Protein AF-A0AA37XHV6-F1 (afdb_monomer)

Mean predicted aligned error: 15.38 Å

Radius of gyration: 25.86 Å; Cα contacts (8 Å, |Δi|>4): 118; chains: 1; bounding box: 65×36×57 Å

Sequence (145 aa):
MKIHPSDRKVEKCMRCRRRYRGHGEWNLQYDLGREVGVLCPDCQTPEENAEAVINEATIDYAKTVEMTEGEFVVRDLIRRSEEAAGKVARAAVAAGDRDLRHDDVIREVKDGLPARYPGTITQRDDMIRRIVTDVLSGDLYEDAP

Nearest PDB structures (foldseek):
  8xjv-assembly1_Af  TM=3.962E-01  e=1.893E+00  Xenopus laevis
  6hts-assembly1_L  TM=3.587E-01  e=1.781E+00  Homo sapiens
  8yti-assembly1_N  TM=3.837E-01  e=2.905E+00  Homo sapiens
  6fq8-assembly1_H  TM=3.830E-01  e=4.193E+00  Xenopus laevis
  6fq6-assembly1_D  TM=3.774E-01  e=3.944E+00  Xenopus laevis

Solvent-accessible surface area (backbone atoms only — not comparable to full-atom values): 8859 Å² total; per-residue (Å²): 84,73,82,74,92,76,96,81,74,85,53,43,19,71,84,81,60,49,66,68,80,92,71,82,76,37,41,65,37,70,55,97,90,38,83,76,45,35,36,41,62,93,72,51,50,75,64,62,49,54,52,39,52,51,52,46,63,49,53,64,68,76,69,71,71,88,68,49,74,67,55,49,51,52,54,52,49,47,55,41,37,53,54,24,42,54,52,48,48,54,51,28,54,74,71,70,46,90,74,83,55,66,67,60,28,51,49,47,35,58,75,69,52,60,97,81,52,83,71,54,73,67,59,41,53,54,49,49,53,50,50,44,48,33,62,74,73,44,66,77,59,73,82,67,128

Structure (mmCIF, N/CA/C/O backbone):
data_AF-A0AA37XHV6-F1
#
_entry.id   AF-A0AA37XHV6-F1
#
loop_
_atom_site.group_PDB
_atom_site.id
_atom_site.type_symbol
_atom_site.label_atom_id
_atom_site.label_alt_id
_atom_site.label_comp_id
_atom_site.label_asym_id
_atom_site.label_entity_id
_atom_site.label_seq_id
_atom_site.pdbx_PDB_ins_code
_atom_site.Cartn_x
_atom_site.Cartn_y
_atom_site.Cartn_z
_atom_site.occupancy
_atom_site.B_iso_or_equiv
_atom_site.auth_seq_id
_atom_site.auth_comp_id
_atom_site.auth_asym_id
_atom_site.auth_atom_id
_atom_site.pdbx_PDB_model_num
ATOM 1 N N . MET A 1 1 ? -25.008 -5.339 15.098 1.00 50.25 1 MET A N 1
ATOM 2 C CA . MET A 1 1 ? -24.579 -4.317 16.086 1.00 50.25 1 MET A CA 1
ATOM 3 C C . MET A 1 1 ? -25.679 -4.146 17.127 1.00 50.25 1 MET A C 1
ATOM 5 O O . MET A 1 1 ? -26.777 -3.733 16.769 1.00 50.25 1 MET A O 1
ATOM 9 N N . LYS A 1 2 ? -25.411 -4.539 18.377 1.00 57.44 2 LYS A N 1
ATOM 10 C CA . LYS A 1 2 ? -26.377 -4.519 19.488 1.00 57.44 2 LYS A CA 1
ATOM 11 C C . LYS A 1 2 ? -26.232 -3.231 20.298 1.00 57.44 2 LYS A C 1
ATOM 13 O O . LYS A 1 2 ? -25.143 -2.670 20.398 1.00 57.44 2 LYS A O 1
ATOM 18 N N . ILE A 1 3 ? -27.332 -2.755 20.874 1.00 54.53 3 ILE A N 1
ATOM 19 C CA . ILE A 1 3 ? -27.342 -1.517 21.660 1.00 54.53 3 ILE A CA 1
ATOM 20 C C . ILE A 1 3 ? -26.843 -1.808 23.082 1.00 54.53 3 ILE A C 1
ATOM 22 O O . ILE A 1 3 ? -27.517 -2.501 23.845 1.00 54.53 3 ILE A O 1
ATOM 26 N N . HIS A 1 4 ? -25.711 -1.218 23.472 1.00 50.72 4 HIS A N 1
ATOM 27 C CA . HIS A 1 4 ? -25.355 -1.029 24.880 1.00 50.72 4 HIS A CA 1
ATOM 28 C C . HIS A 1 4 ? -25.857 0.349 25.335 1.00 50.72 4 HIS A C 1
ATOM 30 O O . HIS A 1 4 ? -25.576 1.346 24.668 1.00 50.72 4 HIS A O 1
ATOM 36 N N . PRO A 1 5 ? -26.636 0.445 26.427 1.00 47.84 5 PRO A N 1
ATOM 37 C CA . PRO A 1 5 ? -27.313 1.687 26.770 1.00 47.84 5 PRO A CA 1
ATOM 38 C C . PRO A 1 5 ? -26.322 2.724 27.319 1.00 47.84 5 PRO A C 1
ATOM 40 O O . PRO A 1 5 ? -25.863 2.600 28.450 1.00 47.84 5 PRO A O 1
ATOM 43 N N . SER A 1 6 ? -26.040 3.777 26.544 1.00 44.91 6 SER A N 1
ATOM 44 C CA . SER A 1 6 ? -25.435 5.018 27.044 1.00 44.91 6 SER A CA 1
ATOM 45 C C . SER A 1 6 ? -26.474 6.151 27.105 1.00 44.91 6 SER A C 1
ATOM 47 O O . SER A 1 6 ? -26.820 6.778 26.106 1.00 44.91 6 SER A O 1
ATOM 49 N N . ASP A 1 7 ? -26.991 6.369 28.309 1.00 46.31 7 ASP A N 1
ATOM 50 C CA . ASP A 1 7 ? -27.516 7.587 28.950 1.00 46.31 7 ASP A CA 1
ATOM 51 C C . ASP A 1 7 ? -28.382 8.675 28.274 1.00 46.31 7 ASP A C 1
ATOM 53 O O . ASP A 1 7 ? -28.856 9.534 29.017 1.00 46.31 7 ASP A O 1
ATOM 57 N N . ARG A 1 8 ? -28.702 8.731 26.970 1.00 46.41 8 ARG A N 1
ATOM 58 C CA . ARG A 1 8 ? -29.513 9.877 26.456 1.00 46.41 8 ARG A CA 1
ATOM 59 C C . ARG A 1 8 ?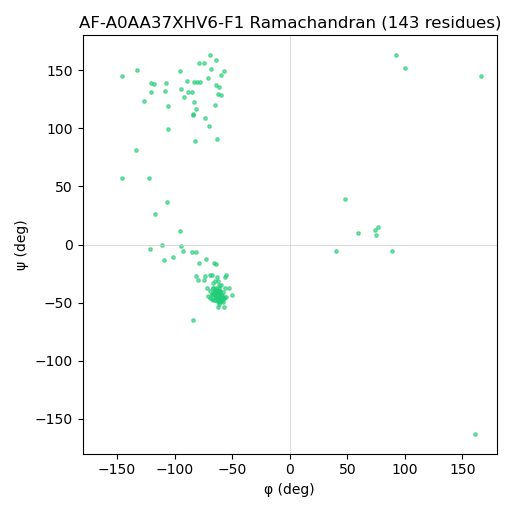 -30.501 9.603 25.315 1.00 46.41 8 ARG A C 1
ATOM 61 O O . ARG A 1 8 ? -30.490 10.313 24.319 1.00 46.41 8 ARG A O 1
ATOM 68 N N . LYS A 1 9 ? -31.442 8.675 25.511 1.00 57.81 9 LYS A N 1
ATOM 69 C CA . LYS A 1 9 ? -32.869 8.727 25.089 1.00 57.81 9 LYS A CA 1
ATOM 70 C C . LYS A 1 9 ? -33.461 7.326 25.217 1.00 57.81 9 LYS A C 1
ATOM 72 O O . LYS A 1 9 ? -32.790 6.328 25.005 1.00 57.81 9 LYS A O 1
ATOM 77 N N . VAL A 1 10 ? -34.738 7.240 25.584 1.00 64.25 10 VAL A N 1
ATOM 78 C CA . VAL A 1 10 ? -35.450 5.957 25.554 1.00 64.25 10 VAL A CA 1
ATOM 79 C C . VAL A 1 10 ? -35.664 5.570 24.091 1.00 64.25 10 VAL A C 1
ATOM 81 O O . VAL A 1 10 ? -36.566 6.115 23.449 1.00 64.25 10 VAL A O 1
ATOM 84 N N . GLU A 1 11 ? -34.850 4.644 23.588 1.00 77.00 11 GLU A N 1
ATOM 85 C CA . GLU A 1 11 ? -34.969 4.113 22.230 1.00 77.00 11 GLU A CA 1
ATOM 86 C C . GLU A 1 11 ? -36.325 3.420 22.022 1.00 77.00 11 GLU A C 1
ATOM 88 O O . GLU A 1 11 ? -36.823 2.689 22.891 1.00 77.00 11 GLU A O 1
ATOM 93 N N . LYS A 1 12 ? -36.975 3.693 20.883 1.00 88.06 12 LYS A N 1
ATOM 94 C CA . LYS A 1 12 ? -38.286 3.131 20.521 1.00 88.06 12 LYS A CA 1
ATOM 95 C C . LYS A 1 12 ? -38.191 2.358 19.221 1.00 88.06 12 LYS A C 1
ATOM 97 O O . LYS A 1 12 ? -37.617 2.848 18.258 1.00 88.06 12 LYS A O 1
ATOM 102 N N . CYS A 1 13 ? -38.863 1.210 19.168 1.00 88.31 13 CYS A N 1
ATOM 103 C CA . CYS A 1 13 ? -38.950 0.412 17.955 1.00 88.31 13 CYS A CA 1
ATOM 104 C C . CYS A 1 13 ? -39.604 1.244 16.846 1.00 88.31 13 CYS A C 1
ATOM 106 O O . CYS A 1 13 ? -40.686 1.804 17.048 1.00 88.31 13 CYS A O 1
ATOM 108 N N . MET A 1 14 ? -38.982 1.323 15.674 1.00 88.19 14 MET A N 1
ATOM 109 C CA . MET A 1 14 ? -39.518 2.115 14.565 1.00 88.19 14 MET A CA 1
ATOM 110 C C . MET A 1 14 ? -40.825 1.539 13.996 1.00 88.19 14 MET A C 1
ATOM 112 O O . MET A 1 14 ? -41.656 2.307 13.519 1.00 88.19 14 MET A O 1
ATOM 116 N N . ARG A 1 15 ? -41.057 0.221 14.132 1.00 90.50 15 ARG A N 1
ATOM 117 C CA . ARG A 1 15 ? -42.294 -0.459 13.698 1.00 90.50 15 ARG A CA 1
ATOM 118 C C . ARG A 1 15 ? -43.411 -0.364 14.741 1.00 90.50 15 ARG A C 1
ATOM 120 O O . ARG A 1 15 ? -44.424 0.285 14.515 1.00 90.50 15 ARG A O 1
ATOM 127 N N . CYS A 1 16 ? -43.232 -0.975 15.914 1.00 90.62 16 CYS A N 1
ATOM 128 C CA . CYS A 1 16 ? -44.299 -1.073 16.922 1.00 90.62 16 CYS A CA 1
ATOM 129 C C . CYS A 1 16 ? -44.275 0.028 17.993 1.00 90.62 16 CYS A C 1
ATOM 131 O O . CYS A 1 16 ? -45.116 0.025 18.892 1.00 90.62 16 CYS A O 1
ATOM 133 N N . ARG A 1 17 ? -43.298 0.947 17.953 1.00 88.69 17 ARG A N 1
ATOM 134 C CA . ARG A 1 17 ? -43.140 2.079 18.892 1.00 88.69 17 ARG A CA 1
ATOM 135 C C . ARG A 1 17 ? -42.985 1.682 20.366 1.00 88.69 17 ARG A C 1
ATOM 137 O O . ARG A 1 17 ? -42.988 2.561 21.235 1.00 88.69 17 ARG A O 1
ATOM 144 N N . ARG A 1 18 ? -42.798 0.388 20.662 1.00 86.56 18 ARG A N 1
ATOM 145 C CA . ARG A 1 18 ? -42.447 -0.100 22.003 1.00 86.56 18 ARG A CA 1
ATOM 146 C C . ARG A 1 18 ? -41.128 0.527 22.439 1.00 86.56 18 ARG A C 1
ATOM 148 O O . ARG A 1 18 ? -40.264 0.793 21.612 1.00 86.56 18 ARG A O 1
ATOM 155 N N . ARG A 1 19 ? -41.001 0.797 23.736 1.00 85.06 19 ARG A N 1
ATOM 156 C CA . ARG A 1 19 ? -39.797 1.376 24.345 1.00 85.06 19 ARG A CA 1
ATOM 157 C C . ARG A 1 19 ? -38.843 0.262 24.756 1.00 85.06 19 ARG A C 1
ATOM 159 O O . ARG A 1 19 ? -39.309 -0.744 25.292 1.00 85.06 19 ARG A O 1
ATOM 166 N N . TYR A 1 20 ? -37.547 0.473 24.565 1.00 78.81 20 TYR A N 1
ATOM 167 C CA . TYR A 1 20 ? -36.525 -0.408 25.111 1.00 78.81 20 TYR A CA 1
ATOM 168 C C . TYR A 1 20 ? -36.593 -0.388 26.643 1.00 78.81 20 TYR A C 1
ATOM 170 O O . TYR A 1 20 ? -36.660 0.675 27.262 1.00 78.81 20 TYR A O 1
ATOM 178 N N . ARG A 1 21 ? -36.631 -1.573 27.258 1.00 76.50 21 ARG A N 1
ATOM 179 C CA . ARG A 1 21 ? -36.734 -1.756 28.717 1.00 76.50 21 ARG A CA 1
ATOM 180 C C . ARG A 1 21 ? -35.499 -2.458 29.297 1.00 76.50 21 ARG A C 1
ATOM 182 O O . ARG A 1 21 ? -35.609 -3.136 30.312 1.00 76.50 21 ARG A O 1
ATOM 189 N N . GLY A 1 22 ? -34.344 -2.338 28.641 1.00 66.81 22 GLY A N 1
ATOM 190 C CA . GLY A 1 22 ? -33.084 -2.903 29.141 1.00 66.81 22 GLY A CA 1
ATOM 191 C C . GLY A 1 22 ? -32.927 -4.415 28.959 1.00 66.81 22 GLY A C 1
ATOM 192 O O . GLY A 1 22 ? -32.076 -5.003 29.611 1.00 66.81 22 GLY A O 1
ATOM 193 N N . HIS A 1 23 ? -33.747 -5.052 28.120 1.00 61.81 23 HIS A N 1
ATOM 194 C CA . HIS A 1 23 ? -33.656 -6.482 27.824 1.00 61.81 23 HIS A CA 1
ATOM 195 C C . HIS A 1 23 ? -34.041 -6.771 26.365 1.00 61.81 23 HIS A C 1
ATOM 197 O O . HIS A 1 23 ? -34.937 -6.125 25.811 1.00 61.81 23 HIS A O 1
ATOM 203 N N . GLY A 1 24 ? -33.368 -7.763 25.773 1.00 65.94 24 GLY A N 1
ATOM 204 C CA . GLY A 1 24 ? -33.585 -8.252 24.407 1.00 65.94 24 GLY A CA 1
ATOM 205 C C . GLY A 1 24 ? -32.582 -7.718 23.377 1.00 65.94 24 GLY A C 1
ATOM 206 O O . GLY A 1 24 ? -32.063 -6.613 23.514 1.00 65.94 24 GLY A O 1
ATOM 207 N N . GLU A 1 25 ? -32.344 -8.501 22.323 1.00 75.00 25 GLU A N 1
ATOM 208 C CA . GLU A 1 25 ? -31.445 -8.152 21.214 1.00 75.00 25 GLU A CA 1
ATOM 209 C C . GLU A 1 25 ? -32.165 -7.256 20.200 1.00 75.00 25 GLU A C 1
ATOM 211 O O . GLU A 1 25 ? -32.843 -7.706 19.278 1.00 75.00 25 GLU A O 1
ATOM 216 N N . TRP A 1 26 ? -32.091 -5.947 20.425 1.00 86.12 26 TRP A N 1
ATOM 217 C CA . TRP A 1 26 ? -32.638 -4.969 19.492 1.00 86.12 26 TRP A CA 1
ATOM 218 C C . TRP A 1 26 ? -31.615 -4.667 18.401 1.00 86.12 26 TRP A C 1
ATOM 220 O O . TRP A 1 26 ? -30.463 -4.349 18.702 1.00 86.12 26 TRP A O 1
ATOM 230 N N . ASN A 1 27 ? -32.062 -4.715 17.148 1.00 84.12 27 ASN A N 1
ATOM 231 C CA . ASN A 1 27 ? -31.216 -4.472 15.985 1.00 84.12 27 ASN A CA 1
ATOM 232 C C . ASN A 1 27 ? -31.309 -3.009 15.564 1.00 84.12 27 ASN A C 1
ATOM 234 O O . ASN A 1 27 ? -32.407 -2.457 15.452 1.00 84.12 27 ASN A O 1
ATOM 238 N N . LEU A 1 28 ? -30.154 -2.399 15.305 1.00 83.56 28 LEU A N 1
ATOM 239 C CA . LEU A 1 28 ? -30.066 -1.101 14.645 1.00 83.56 28 LEU A CA 1
ATOM 240 C C . LEU A 1 28 ? -30.449 -1.247 13.171 1.00 83.56 28 LEU A C 1
ATOM 242 O O . LEU A 1 28 ? -30.148 -2.254 12.531 1.00 83.56 28 LEU A O 1
ATOM 246 N N . GLN A 1 29 ? -31.130 -0.239 12.649 1.00 83.06 29 GLN A N 1
ATOM 247 C CA . GLN A 1 29 ? -31.488 -0.129 11.245 1.00 83.06 29 GLN A CA 1
ATOM 248 C C . GLN A 1 29 ? -30.648 0.965 10.608 1.00 83.06 29 GLN A C 1
ATOM 250 O O . GLN A 1 29 ? -30.541 2.071 11.148 1.00 83.06 29 GLN A O 1
ATOM 255 N N . TYR A 1 30 ? -30.076 0.640 9.454 1.00 78.75 30 TYR A N 1
ATOM 256 C CA . TYR A 1 30 ? -29.232 1.537 8.687 1.00 78.75 30 TYR A CA 1
ATOM 257 C C . TYR A 1 30 ? -29.856 1.804 7.324 1.00 78.75 30 TYR A C 1
ATOM 259 O O . TYR A 1 30 ? -30.334 0.886 6.666 1.00 78.75 30 TYR A O 1
ATOM 267 N N . ASP A 1 31 ? -29.802 3.058 6.894 1.00 76.06 31 ASP A N 1
ATOM 268 C CA . ASP A 1 31 ? -30.110 3.466 5.528 1.00 76.06 31 ASP A CA 1
ATOM 269 C C . ASP A 1 31 ? -28.929 4.276 4.995 1.00 76.06 31 ASP A C 1
ATOM 271 O O . ASP A 1 31 ? -28.483 5.232 5.637 1.00 76.06 31 ASP A O 1
ATOM 275 N N . 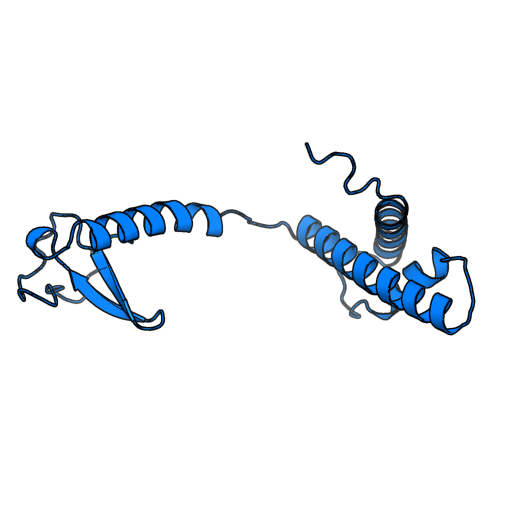LEU A 1 32 ? -28.357 3.851 3.864 1.00 76.19 32 LEU A N 1
ATOM 276 C CA . LEU A 1 32 ? -27.149 4.446 3.271 1.00 76.19 32 LEU A CA 1
ATOM 277 C C . LEU A 1 32 ? -26.000 4.652 4.287 1.00 76.19 32 LEU A C 1
ATOM 279 O O . LEU A 1 32 ? -25.312 5.674 4.282 1.00 76.19 32 LEU A O 1
ATOM 283 N N . GLY A 1 33 ? -25.816 3.688 5.196 1.00 76.44 33 GLY A N 1
ATOM 284 C CA . GLY A 1 33 ? -24.779 3.728 6.234 1.00 76.44 33 GLY A CA 1
ATOM 285 C C . GLY A 1 33 ? -25.062 4.677 7.406 1.00 76.44 33 GLY A C 1
ATOM 286 O O . GLY A 1 33 ? -24.185 4.886 8.241 1.00 76.44 33 GLY A O 1
ATOM 287 N N . ARG A 1 34 ? -26.266 5.255 7.502 1.00 71.62 34 ARG A N 1
ATOM 288 C CA . ARG A 1 34 ? -26.697 6.090 8.634 1.00 71.62 34 ARG A CA 1
ATOM 289 C C . ARG A 1 34 ? -27.711 5.352 9.492 1.00 71.62 34 ARG A C 1
ATOM 291 O O . ARG A 1 34 ? -28.612 4.715 8.961 1.00 71.62 34 ARG A O 1
ATOM 298 N N . GLU A 1 35 ? -27.586 5.472 10.810 1.00 81.69 35 GLU A N 1
ATOM 299 C CA . GLU A 1 35 ? -28.573 4.940 11.751 1.00 81.69 35 GLU A CA 1
ATOM 300 C C . GLU A 1 35 ? -29.910 5.676 11.579 1.00 81.69 35 GLU A C 1
ATOM 302 O O . GLU A 1 35 ? -29.988 6.895 11.747 1.00 81.69 35 GLU A O 1
ATOM 307 N N . VAL A 1 36 ? -30.962 4.932 11.236 1.00 85.50 36 VAL A N 1
ATOM 308 C CA . VAL A 1 36 ? -32.324 5.464 11.057 1.00 85.50 36 VAL A CA 1
ATOM 309 C C . VAL A 1 36 ? -33.288 5.030 12.160 1.00 85.50 36 VAL A C 1
ATOM 311 O O . VAL A 1 36 ? -34.368 5.610 12.296 1.00 85.50 36 VAL A O 1
ATOM 314 N N . GLY A 1 37 ? -32.913 4.044 12.979 1.00 86.00 37 GLY A N 1
ATOM 315 C CA . GLY A 1 37 ? -33.697 3.624 14.135 1.00 86.00 37 GLY A CA 1
ATOM 316 C C . GLY A 1 37 ? -33.347 2.229 14.638 1.00 86.00 37 GLY A C 1
ATOM 317 O O . GLY A 1 37 ? -32.303 1.672 14.314 1.00 86.00 37 GLY A O 1
ATOM 318 N N . VAL A 1 38 ? -34.251 1.661 15.438 1.00 87.06 38 VAL A N 1
ATOM 319 C CA . VAL A 1 38 ? -34.071 0.357 16.092 1.00 87.06 38 VAL A CA 1
ATOM 320 C C . VAL A 1 38 ? -35.308 -0.526 15.923 1.00 87.06 38 VAL A C 1
ATOM 322 O O . VAL A 1 38 ? -36.437 -0.026 15.870 1.00 87.06 38 VAL A O 1
ATOM 325 N N . LEU A 1 39 ? -35.122 -1.846 15.887 1.00 87.94 39 LEU A N 1
ATOM 326 C CA . LEU A 1 39 ? -36.189 -2.849 15.841 1.00 87.94 39 LEU A CA 1
ATOM 327 C C . LEU A 1 39 ? -36.123 -3.788 17.043 1.00 87.94 39 LEU A C 1
ATOM 329 O O . LEU A 1 39 ? -35.078 -4.364 17.342 1.00 87.94 39 LEU A O 1
ATOM 333 N N . CYS A 1 40 ? -37.268 -3.991 17.697 1.00 88.50 40 CYS A N 1
ATOM 334 C CA . CYS A 1 40 ? -37.397 -4.995 18.750 1.00 88.50 40 CYS A CA 1
ATOM 335 C C . CYS A 1 40 ? -37.460 -6.418 18.166 1.00 88.50 40 CYS A C 1
ATOM 337 O O . CYS A 1 40 ? -37.939 -6.557 17.039 1.00 88.50 40 CYS A O 1
ATOM 339 N N . PRO A 1 41 ? -37.105 -7.460 18.942 1.00 83.94 41 PRO A N 1
ATOM 340 C CA . PRO A 1 41 ? -37.123 -8.856 18.491 1.00 83.94 41 PRO A CA 1
ATOM 341 C C . PRO A 1 41 ? -38.447 -9.271 17.837 1.00 83.94 41 PRO A C 1
ATOM 343 O O . PRO A 1 41 ? -38.456 -9.826 16.749 1.00 83.94 41 PRO A O 1
ATOM 346 N N . ASP A 1 42 ? -39.579 -8.879 18.430 1.00 85.38 42 ASP A N 1
ATOM 347 C CA . ASP A 1 42 ? -40.917 -9.217 17.912 1.00 85.38 42 ASP A CA 1
AT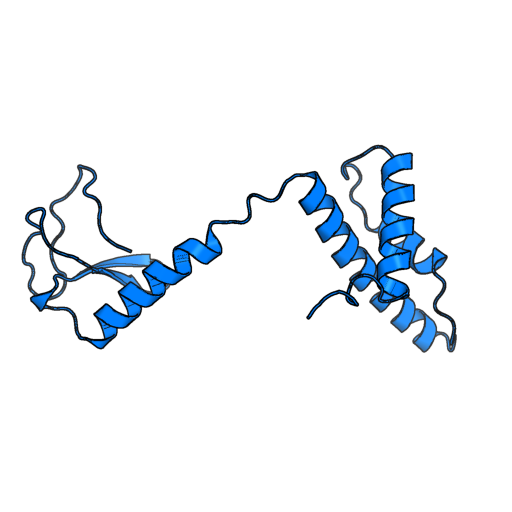OM 348 C C . ASP A 1 42 ? -41.255 -8.579 16.554 1.00 85.38 42 ASP A C 1
ATOM 350 O O . ASP A 1 42 ? -42.263 -8.911 15.939 1.00 85.38 42 ASP A O 1
ATOM 354 N N . CYS A 1 43 ? -40.494 -7.569 16.132 1.00 87.44 43 CYS A N 1
ATOM 355 C CA . CYS A 1 43 ? -40.716 -6.838 14.887 1.00 87.44 43 CYS A CA 1
ATOM 356 C C . CYS A 1 43 ? -39.628 -7.101 13.850 1.00 87.44 43 CYS A C 1
ATOM 358 O O . CYS A 1 43 ? -39.707 -6.510 12.774 1.00 87.44 43 CYS A O 1
ATOM 360 N N . GLN A 1 44 ? -38.629 -7.920 14.172 1.00 85.56 44 GLN A N 1
ATOM 361 C CA . GLN A 1 44 ? -37.608 -8.356 13.231 1.00 85.56 44 GLN A CA 1
ATOM 362 C C . GLN A 1 44 ? -38.141 -9.540 12.428 1.00 85.56 44 GLN A C 1
ATOM 364 O O . GLN A 1 44 ? -38.814 -10.424 12.957 1.00 85.56 44 GLN A O 1
ATOM 369 N N . THR A 1 45 ? -37.842 -9.548 11.140 1.00 84.69 45 THR A N 1
ATOM 370 C CA . THR A 1 45 ? -37.979 -10.742 10.309 1.00 84.69 45 THR A CA 1
ATOM 371 C C . THR A 1 45 ? -36.793 -11.685 10.552 1.00 84.69 45 THR A C 1
ATOM 373 O O . THR A 1 45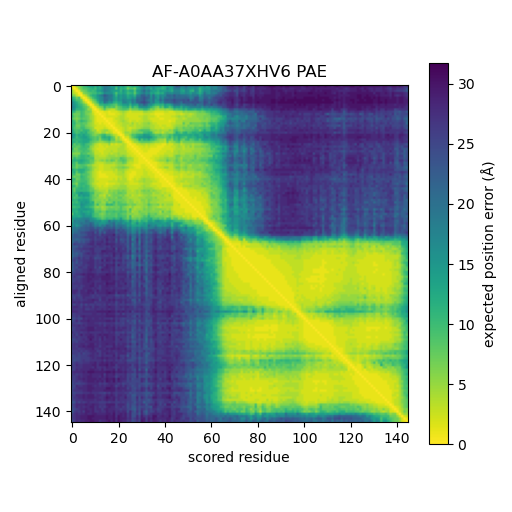 ? -35.728 -11.231 10.990 1.00 84.69 45 THR A O 1
ATOM 376 N N . PRO A 1 46 ? -36.942 -12.996 10.289 1.00 82.88 46 PRO A N 1
ATOM 377 C CA . PRO A 1 46 ? -35.828 -13.942 10.354 1.00 82.88 46 PRO A CA 1
ATOM 378 C C . PRO A 1 46 ? -34.619 -13.502 9.517 1.00 82.88 46 PRO A C 1
ATOM 380 O O . PRO A 1 46 ? -33.481 -13.658 9.953 1.00 82.88 46 PRO A O 1
ATOM 383 N N . GLU A 1 47 ? -34.869 -12.901 8.354 1.00 80.81 47 GLU A N 1
ATOM 384 C CA . GLU A 1 47 ? -33.853 -12.391 7.435 1.00 80.81 47 GLU A CA 1
ATOM 385 C C . GLU A 1 47 ? -33.088 -11.203 8.038 1.00 80.81 47 GLU A C 1
ATOM 387 O O . GLU A 1 47 ? -31.860 -11.217 8.067 1.00 80.81 47 GLU A O 1
ATOM 392 N N . GLU A 1 48 ? -33.798 -10.215 8.598 1.00 77.44 48 GLU A N 1
ATOM 393 C CA . GLU A 1 48 ? -33.190 -9.057 9.279 1.00 77.44 48 GLU A CA 1
ATOM 394 C C . GLU A 1 48 ? -32.351 -9.480 10.497 1.00 77.44 48 GLU A C 1
ATOM 396 O O . GLU A 1 48 ? -31.331 -8.861 10.808 1.00 77.44 48 GLU A O 1
ATOM 401 N N . ASN A 1 49 ? -32.774 -10.530 11.206 1.00 81.12 49 ASN A N 1
ATOM 402 C CA . ASN A 1 49 ? -32.006 -11.073 12.320 1.00 81.12 49 ASN A CA 1
ATOM 403 C C . ASN A 1 49 ? -30.740 -11.797 11.836 1.00 81.12 49 ASN A C 1
ATOM 405 O O . ASN A 1 49 ? -29.661 -11.579 12.382 1.00 81.12 49 ASN A O 1
ATOM 409 N N . ALA A 1 50 ? -30.850 -12.614 10.786 1.00 79.81 50 ALA A N 1
ATOM 410 C CA . ALA A 1 50 ? -29.703 -1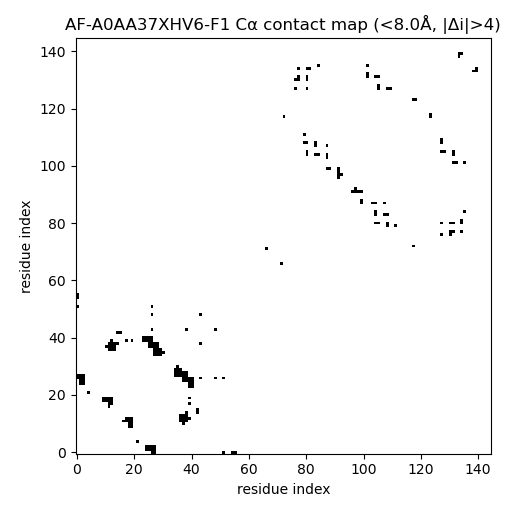3.296 10.194 1.00 79.81 50 ALA A CA 1
ATOM 411 C C . ALA A 1 50 ? -28.652 -12.297 9.683 1.00 79.81 50 ALA A C 1
ATOM 413 O O . ALA A 1 50 ? -27.465 -12.456 9.960 1.00 79.81 50 ALA A O 1
ATOM 414 N N . GLU A 1 51 ? -29.081 -11.228 9.011 1.00 78.62 51 GLU A N 1
ATOM 415 C CA . GLU A 1 51 ? -28.187 -10.168 8.541 1.00 78.62 51 GLU A CA 1
ATOM 416 C C . GLU A 1 51 ? -27.485 -9.450 9.702 1.00 78.62 51 GLU A C 1
ATOM 418 O O . GLU A 1 51 ? -26.280 -9.203 9.647 1.00 78.62 51 GLU A O 1
ATOM 423 N N . ALA A 1 52 ? -28.203 -9.156 10.789 1.00 77.31 52 ALA A N 1
ATOM 424 C CA . ALA A 1 52 ? -27.614 -8.523 11.965 1.00 77.31 52 ALA A CA 1
ATOM 425 C C . ALA A 1 52 ? -26.542 -9.399 12.634 1.00 77.31 52 ALA A C 1
ATOM 427 O O . ALA A 1 52 ? -25.518 -8.861 13.065 1.00 77.31 52 ALA A O 1
ATOM 428 N N . VAL A 1 53 ? -26.760 -10.717 12.686 1.00 81.06 53 VAL A N 1
ATOM 429 C CA . VAL A 1 53 ? -25.796 -11.702 13.206 1.00 81.06 53 VAL A CA 1
ATOM 430 C C . VAL A 1 53 ? -24.573 -11.808 12.295 1.00 81.06 53 VAL A C 1
ATOM 432 O O . VAL A 1 53 ? -23.446 -11.796 12.784 1.00 81.06 53 VAL A O 1
ATOM 435 N N . ILE A 1 54 ? -24.771 -11.849 10.974 1.00 80.50 54 ILE A N 1
ATOM 436 C CA . ILE A 1 54 ? -23.665 -11.861 10.005 1.00 80.50 54 ILE A CA 1
ATOM 437 C C . ILE A 1 54 ? -22.837 -10.579 10.136 1.00 80.50 54 ILE A C 1
ATOM 439 O O . ILE A 1 54 ? -21.617 -10.651 10.230 1.00 80.50 54 ILE A O 1
ATOM 443 N N . ASN A 1 55 ? -23.486 -9.415 10.206 1.00 75.25 55 ASN A N 1
ATOM 444 C CA . ASN A 1 55 ? -22.806 -8.131 10.371 1.00 75.25 55 ASN A CA 1
ATOM 445 C C . ASN A 1 55 ? -22.067 -8.025 11.712 1.00 75.25 55 ASN A C 1
ATOM 447 O O . ASN A 1 55 ? -20.992 -7.440 11.782 1.00 75.25 55 ASN A O 1
ATOM 451 N N . GLU A 1 56 ? -22.625 -8.575 12.792 1.00 72.38 56 GLU A N 1
ATOM 452 C CA . GLU A 1 56 ? -21.927 -8.665 14.079 1.00 72.38 56 GLU A CA 1
ATOM 453 C C . GLU A 1 56 ? -20.663 -9.525 13.963 1.00 72.38 56 GLU A C 1
ATOM 455 O O . GLU A 1 56 ? -19.600 -9.089 14.395 1.00 72.38 56 GLU A O 1
ATOM 460 N N . ALA A 1 57 ? -20.750 -10.678 13.297 1.00 71.62 57 ALA A N 1
ATOM 461 C CA . ALA A 1 57 ? -19.605 -11.553 13.077 1.00 71.62 57 ALA A CA 1
ATOM 462 C C . ALA A 1 57 ? -18.540 -10.938 12.148 1.00 71.62 57 ALA A C 1
ATOM 464 O O . ALA A 1 57 ? -17.356 -11.197 12.339 1.00 71.62 57 ALA A O 1
ATOM 465 N N . THR A 1 58 ? -18.916 -10.122 11.156 1.00 65.69 58 THR A N 1
ATOM 466 C CA . THR A 1 58 ? -17.965 -9.510 10.206 1.00 65.69 58 THR A CA 1
ATOM 467 C C . THR A 1 58 ? -17.261 -8.266 10.747 1.00 65.69 58 THR A C 1
ATOM 469 O O . THR A 1 58 ? -16.127 -7.995 10.347 1.00 65.69 58 THR A O 1
ATOM 472 N N . ILE A 1 59 ? -17.875 -7.524 11.675 1.00 62.16 59 ILE A N 1
ATOM 473 C CA . ILE A 1 59 ? -17.260 -6.334 12.290 1.00 62.16 59 ILE A CA 1
ATOM 474 C C . ILE A 1 59 ? -15.948 -6.684 13.011 1.00 62.16 59 ILE A C 1
ATOM 476 O O . ILE A 1 59 ? -15.002 -5.895 12.958 1.00 62.16 59 ILE A O 1
ATOM 480 N N . ASP A 1 60 ? -15.850 -7.867 13.619 1.00 54.47 60 ASP A N 1
ATOM 481 C CA . ASP A 1 60 ? -14.629 -8.306 14.304 1.00 54.47 60 ASP A CA 1
ATOM 482 C C . ASP A 1 60 ? -13.468 -8.604 13.336 1.00 54.47 60 ASP A C 1
ATOM 484 O O . ASP A 1 60 ? -12.307 -8.404 13.696 1.00 54.47 60 ASP A O 1
ATOM 488 N N . TYR A 1 61 ? -13.752 -8.963 12.078 1.00 51.66 61 TYR A N 1
ATOM 489 C CA . TYR A 1 61 ? -12.718 -9.144 11.048 1.00 51.66 61 TYR A CA 1
ATOM 490 C C . TYR A 1 61 ? -12.145 -7.818 10.533 1.00 51.66 61 TYR A C 1
ATOM 492 O O . TYR A 1 61 ? -10.979 -7.755 10.154 1.00 51.66 61 TYR A O 1
ATOM 500 N N . ALA A 1 62 ? -12.936 -6.741 10.522 1.00 52.06 62 ALA A N 1
ATOM 501 C CA . ALA A 1 62 ? -12.472 -5.431 10.057 1.00 52.06 62 ALA A CA 1
ATOM 502 C C . ALA A 1 62 ? -11.622 -4.685 11.104 1.00 52.06 62 ALA A C 1
ATOM 504 O O . ALA A 1 62 ? -10.946 -3.710 10.774 1.00 52.06 62 ALA A O 1
ATOM 505 N N . LYS A 1 63 ? -11.666 -5.113 12.372 1.00 51.91 63 LYS A N 1
ATOM 506 C CA . LYS A 1 63 ? -11.091 -4.378 13.507 1.00 51.91 63 LYS A CA 1
ATOM 507 C C . LYS A 1 63 ? -9.654 -4.770 13.870 1.00 51.91 63 LYS A C 1
ATOM 509 O O . LYS A 1 63 ? -9.072 -4.120 14.732 1.00 51.91 63 LYS A O 1
ATOM 514 N N . THR A 1 64 ? -9.069 -5.792 13.244 1.00 48.62 64 THR A N 1
ATOM 515 C CA . THR A 1 64 ? -7.818 -6.423 13.710 1.00 48.62 64 THR A CA 1
ATOM 516 C C . THR A 1 64 ? -6.688 -6.409 12.685 1.00 48.62 64 THR A C 1
ATOM 518 O O . THR A 1 64 ? -6.074 -7.426 12.378 1.00 48.62 64 THR A O 1
ATOM 521 N N . VAL A 1 65 ? -6.312 -5.220 12.223 1.00 52.38 65 VAL A N 1
ATOM 522 C CA . VAL A 1 65 ? -4.912 -5.007 11.829 1.00 52.38 65 VAL A CA 1
ATOM 523 C C . VAL A 1 65 ? -4.443 -3.690 12.422 1.00 52.38 65 VAL A C 1
ATOM 525 O O . VAL A 1 65 ? -4.434 -2.649 11.768 1.00 52.38 65 VAL A O 1
ATOM 528 N N . GLU A 1 66 ? -4.069 -3.732 13.703 1.00 62.44 66 GLU A N 1
ATOM 529 C CA . GLU A 1 66 ? -3.102 -2.772 14.231 1.00 62.44 66 GLU A CA 1
ATOM 530 C C . GLU A 1 66 ? -1.788 -3.022 13.487 1.00 62.44 66 GLU A C 1
ATOM 532 O O . GLU A 1 66 ? -1.004 -3.892 13.847 1.00 62.44 66 GLU A O 1
ATOM 537 N N . MET A 1 67 ? -1.607 -2.323 12.370 1.00 67.19 67 MET A N 1
ATOM 538 C CA . MET A 1 67 ? -0.414 -2.447 11.550 1.00 67.19 67 MET A CA 1
ATOM 539 C C . MET A 1 67 ? 0.675 -1.564 12.150 1.00 67.19 67 MET A C 1
ATOM 541 O O . MET A 1 67 ? 0.491 -0.356 12.317 1.00 67.19 67 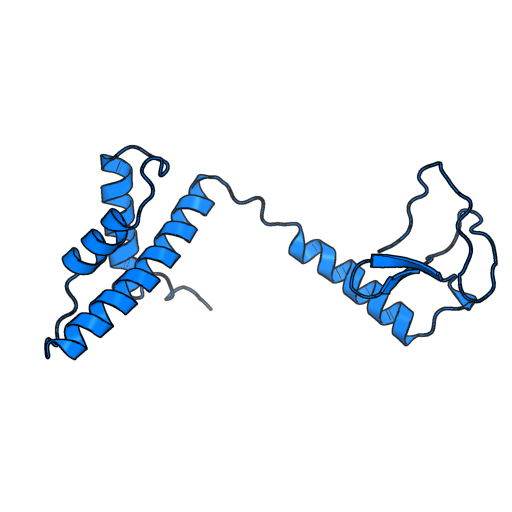MET A O 1
ATOM 545 N N . THR A 1 68 ? 1.808 -2.167 12.492 1.00 81.19 68 THR A N 1
ATOM 546 C CA . THR A 1 68 ? 2.966 -1.426 13.001 1.00 81.19 68 THR A CA 1
ATOM 547 C C . THR A 1 68 ? 3.518 -0.479 11.928 1.00 81.19 68 THR A C 1
ATOM 549 O O . THR A 1 68 ? 3.314 -0.686 10.730 1.00 81.19 68 THR A O 1
ATOM 552 N N . GLU A 1 69 ? 4.265 0.558 12.328 1.00 77.38 69 GLU A N 1
ATOM 553 C CA . GLU A 1 69 ? 4.920 1.469 11.369 1.00 77.38 69 GLU A CA 1
ATOM 554 C C . GLU A 1 69 ? 5.834 0.701 10.396 1.00 77.38 69 GLU A C 1
ATOM 556 O O . GLU A 1 69 ? 5.859 0.992 9.202 1.00 77.38 69 GLU A O 1
ATOM 561 N N . GLY A 1 70 ? 6.526 -0.337 10.881 1.00 79.00 70 GLY A N 1
ATOM 562 C CA . GLY A 1 70 ? 7.362 -1.201 10.047 1.00 79.00 70 GLY A CA 1
ATOM 563 C C . GLY A 1 70 ? 6.561 -1.988 9.008 1.00 79.00 70 GLY A C 1
ATOM 564 O O . GLY A 1 70 ? 6.936 -2.018 7.838 1.00 79.00 70 GLY A O 1
ATOM 565 N N . GLU A 1 71 ? 5.433 -2.581 9.400 1.00 82.56 71 GLU A N 1
ATOM 566 C CA . GLU A 1 71 ? 4.555 -3.303 8.470 1.00 82.56 71 GLU A CA 1
ATOM 567 C C . GLU A 1 71 ? 3.904 -2.371 7.448 1.00 82.56 71 GLU A C 1
ATOM 569 O O . GLU A 1 71 ? 3.792 -2.736 6.277 1.00 82.56 71 GLU A O 1
ATOM 574 N N . PHE A 1 72 ? 3.529 -1.155 7.862 1.00 84.31 72 PHE A N 1
ATOM 575 C CA . PHE A 1 72 ? 3.047 -0.127 6.944 1.00 84.31 72 PHE A CA 1
ATOM 576 C C . PHE A 1 72 ? 4.095 0.178 5.871 1.00 84.31 72 PHE A C 1
ATOM 578 O O . PHE A 1 72 ? 3.775 0.154 4.684 1.00 84.31 72 PHE A O 1
ATOM 585 N N . VAL A 1 73 ? 5.346 0.418 6.277 1.00 86.56 73 VAL A N 1
ATOM 586 C CA . VAL A 1 73 ? 6.447 0.713 5.349 1.00 86.56 73 VAL A CA 1
ATOM 587 C C . VAL A 1 73 ? 6.676 -0.448 4.387 1.00 86.56 73 VAL A C 1
ATOM 589 O O . VAL A 1 73 ? 6.778 -0.227 3.185 1.00 86.56 73 VAL A O 1
ATOM 592 N N . VAL A 1 74 ? 6.727 -1.687 4.882 1.00 87.06 74 VAL A N 1
ATOM 593 C CA . VAL A 1 74 ? 6.952 -2.860 4.025 1.00 87.06 74 VAL A CA 1
ATOM 594 C C . VAL A 1 74 ? 5.816 -3.031 3.016 1.00 87.06 74 VAL A C 1
ATOM 596 O O . VAL A 1 74 ? 6.088 -3.160 1.824 1.00 87.06 74 VAL A O 1
ATOM 599 N N . ARG A 1 75 ? 4.551 -2.974 3.450 1.00 88.62 75 ARG A N 1
ATOM 600 C CA . ARG A 1 75 ? 3.403 -3.107 2.537 1.00 88.62 75 ARG A CA 1
ATOM 601 C C . ARG A 1 75 ? 3.325 -1.973 1.522 1.00 88.62 75 ARG A C 1
ATOM 603 O O . ARG A 1 75 ? 3.022 -2.222 0.357 1.00 88.62 75 ARG A O 1
ATOM 610 N N . ASP A 1 76 ? 3.604 -0.740 1.937 1.00 91.00 76 ASP A N 1
ATOM 611 C CA . ASP A 1 76 ? 3.620 0.395 1.016 1.00 91.00 76 ASP A CA 1
ATOM 612 C C . ASP A 1 76 ? 4.753 0.272 -0.012 1.00 91.00 76 ASP A C 1
ATOM 614 O O . ASP A 1 76 ? 4.529 0.538 -1.194 1.00 91.00 76 ASP A O 1
ATOM 618 N N . LEU A 1 77 ? 5.941 -0.187 0.397 1.00 90.81 77 LEU A N 1
ATOM 619 C CA . LEU A 1 77 ? 7.044 -0.451 -0.528 1.00 90.81 77 LEU A CA 1
ATOM 620 C C . LEU A 1 77 ? 6.731 -1.586 -1.503 1.00 90.81 77 LEU A C 1
ATOM 622 O O . LEU A 1 77 ? 7.040 -1.433 -2.679 1.00 90.81 77 LEU A O 1
ATOM 626 N N . ILE A 1 78 ? 6.096 -2.679 -1.063 1.00 91.19 78 ILE A N 1
ATOM 627 C CA . ILE A 1 78 ? 5.672 -3.771 -1.960 1.00 91.19 78 ILE A CA 1
ATOM 628 C C . ILE A 1 78 ? 4.756 -3.219 -3.053 1.00 91.19 78 ILE A C 1
ATOM 630 O O . ILE A 1 78 ? 5.079 -3.331 -4.234 1.00 91.19 78 ILE A O 1
ATOM 634 N N . ARG A 1 79 ? 3.683 -2.520 -2.663 1.00 93.44 79 ARG A N 1
ATOM 635 C CA . ARG A 1 79 ? 2.730 -1.919 -3.608 1.00 93.44 79 ARG A CA 1
ATOM 636 C C . ARG A 1 79 ? 3.424 -0.991 -4.609 1.00 93.44 79 ARG A C 1
ATOM 638 O O . ARG A 1 79 ? 3.154 -1.035 -5.805 1.00 93.44 79 ARG A O 1
ATOM 645 N N . ARG A 1 80 ? 4.334 -0.136 -4.136 1.00 93.19 80 ARG A N 1
ATOM 646 C CA . ARG A 1 80 ? 5.082 0.791 -5.002 1.00 93.19 80 ARG A CA 1
ATOM 647 C C . ARG A 1 80 ? 6.031 0.062 -5.944 1.00 93.19 80 ARG A C 1
ATOM 649 O O . ARG A 1 80 ? 6.166 0.484 -7.089 1.00 93.19 80 ARG A O 1
ATOM 656 N N . SER A 1 81 ? 6.669 -1.009 -5.483 1.00 92.44 81 SER A N 1
ATOM 657 C CA . SER A 1 81 ? 7.529 -1.857 -6.308 1.00 92.44 81 SER A CA 1
ATOM 658 C C . SER A 1 81 ? 6.734 -2.560 -7.409 1.00 92.44 81 SER A C 1
ATOM 660 O O . SER A 1 81 ? 7.177 -2.550 -8.553 1.00 92.44 81 SER A O 1
ATOM 662 N N . GLU A 1 82 ? 5.539 -3.082 -7.116 1.00 92.38 82 GLU A N 1
ATOM 663 C CA . GLU A 1 82 ? 4.630 -3.654 -8.124 1.00 92.38 82 GLU A CA 1
ATOM 664 C C . GLU A 1 82 ? 4.197 -2.600 -9.163 1.00 92.38 82 GLU A C 1
ATOM 666 O O . GLU A 1 82 ? 4.284 -2.824 -10.375 1.00 92.38 82 GLU A O 1
ATOM 671 N N . GLU A 1 83 ? 3.768 -1.417 -8.706 1.00 94.12 83 GLU A N 1
ATOM 672 C CA . GLU A 1 83 ? 3.365 -0.302 -9.574 1.00 94.12 83 GLU A CA 1
ATOM 673 C C . GLU A 1 83 ? 4.519 0.159 -10.481 1.00 94.12 83 GLU A C 1
ATOM 675 O O . GLU A 1 83 ? 4.332 0.350 -11.692 1.00 94.12 83 GLU A O 1
ATOM 680 N N . ALA A 1 84 ? 5.718 0.302 -9.908 1.00 93.94 84 ALA A N 1
ATOM 681 C CA . ALA A 1 84 ? 6.932 0.679 -10.617 1.00 93.94 84 ALA A CA 1
ATOM 682 C C . ALA A 1 84 ? 7.340 -0.390 -11.636 1.00 93.94 84 ALA A C 1
ATOM 684 O O . ALA A 1 84 ? 7.563 -0.056 -12.800 1.00 93.94 84 ALA A O 1
ATOM 685 N N . ALA A 1 85 ? 7.359 -1.669 -11.250 1.00 92.44 85 ALA A N 1
ATOM 686 C CA . ALA A 1 85 ? 7.657 -2.779 -12.151 1.00 92.44 85 ALA A CA 1
ATOM 687 C C . ALA A 1 85 ? 6.696 -2.789 -13.345 1.00 92.44 85 ALA A C 1
ATOM 689 O O . ALA A 1 85 ? 7.132 -2.843 -14.495 1.00 92.44 85 ALA A O 1
ATOM 690 N N . GLY A 1 86 ? 5.394 -2.615 -13.098 1.00 92.62 86 GLY A N 1
ATOM 691 C CA . GLY A 1 86 ? 4.396 -2.508 -14.160 1.00 92.62 86 GLY A CA 1
ATOM 692 C C . GLY A 1 86 ? 4.626 -1.308 -15.086 1.00 92.62 86 GLY A C 1
ATOM 693 O O . GLY A 1 86 ? 4.451 -1.419 -16.301 1.00 92.62 86 GLY A O 1
ATOM 694 N N . LYS A 1 87 ? 5.025 -0.149 -14.546 1.00 92.81 87 LYS A N 1
ATOM 695 C CA . LYS A 1 87 ? 5.330 1.047 -15.348 1.00 92.81 87 LYS A CA 1
ATOM 696 C C . LYS A 1 87 ? 6.576 0.847 -16.212 1.00 92.81 87 LYS A C 1
ATOM 698 O O . LYS A 1 87 ? 6.522 1.144 -17.406 1.00 92.81 87 LYS A O 1
ATOM 703 N N . VAL A 1 88 ? 7.656 0.321 -15.637 1.00 92.62 88 VAL A N 1
ATOM 704 C CA . VAL A 1 88 ? 8.911 0.059 -16.353 1.00 92.62 88 VAL A CA 1
ATOM 705 C C . VAL A 1 88 ? 8.702 -1.013 -17.421 1.00 92.62 88 VAL A C 1
ATOM 707 O O . VAL A 1 88 ? 9.110 -0.806 -18.558 1.00 92.62 88 VAL A O 1
ATOM 710 N N . ALA A 1 89 ? 7.982 -2.097 -17.120 1.00 90.88 89 ALA A N 1
ATOM 711 C CA . ALA A 1 89 ? 7.672 -3.141 -18.096 1.00 90.88 89 ALA A CA 1
ATOM 712 C C . ALA A 1 89 ? 6.888 -2.594 -19.298 1.00 90.88 89 ALA A 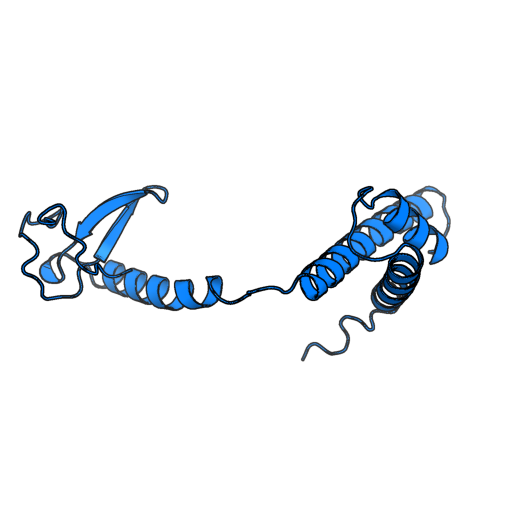C 1
ATOM 714 O O . ALA A 1 89 ? 7.238 -2.861 -20.447 1.00 90.88 89 ALA A O 1
ATOM 715 N N . ARG A 1 90 ? 5.862 -1.762 -19.059 1.00 91.50 90 ARG A N 1
ATOM 716 C CA . ARG A 1 90 ? 5.118 -1.100 -20.145 1.00 91.50 90 ARG A CA 1
ATOM 717 C C . ARG A 1 90 ? 6.016 -0.196 -20.992 1.00 91.50 90 ARG A C 1
ATOM 719 O O . ARG A 1 90 ? 5.872 -0.180 -22.213 1.00 91.50 90 ARG A O 1
ATOM 726 N N . ALA A 1 91 ? 6.933 0.539 -20.363 1.00 89.56 91 ALA A N 1
ATOM 727 C CA . ALA A 1 91 ? 7.879 1.397 -21.070 1.00 89.56 91 ALA A CA 1
ATOM 728 C C . ALA A 1 91 ? 8.887 0.586 -21.904 1.00 89.56 91 ALA A C 1
ATOM 730 O O . ALA A 1 91 ? 9.129 0.938 -23.057 1.00 89.56 91 ALA A O 1
ATOM 731 N N . ALA A 1 92 ? 9.414 -0.516 -21.364 1.00 89.31 92 ALA A N 1
ATOM 732 C CA . ALA A 1 92 ? 10.321 -1.422 -22.067 1.00 89.31 92 ALA A CA 1
ATOM 733 C C . ALA A 1 92 ? 9.656 -2.012 -23.320 1.00 89.31 92 ALA A C 1
ATOM 735 O O . ALA A 1 92 ? 10.194 -1.887 -24.420 1.00 89.31 92 ALA A O 1
ATOM 736 N N . VAL A 1 93 ? 8.425 -2.521 -23.188 1.00 89.88 93 VAL A N 1
ATOM 737 C CA . VAL A 1 93 ? 7.638 -3.034 -24.323 1.00 89.88 93 VAL A CA 1
ATOM 738 C C . VAL A 1 93 ? 7.417 -1.955 -25.385 1.00 89.88 93 VAL A C 1
ATOM 740 O O . VAL A 1 93 ? 7.587 -2.222 -26.574 1.00 89.88 93 VAL A O 1
ATOM 743 N N . ALA A 1 94 ? 7.078 -0.727 -24.979 1.00 89.88 94 ALA A N 1
ATOM 744 C CA . ALA A 1 94 ? 6.901 0.390 -25.909 1.00 89.88 94 ALA A CA 1
ATOM 745 C C . ALA A 1 94 ? 8.207 0.780 -26.629 1.00 89.88 94 ALA A C 1
ATOM 747 O O . ALA A 1 94 ? 8.165 1.212 -27.780 1.00 89.88 94 ALA A O 1
ATOM 748 N N . ALA A 1 95 ? 9.355 0.605 -25.972 1.00 88.88 95 ALA A N 1
ATOM 749 C CA . ALA A 1 95 ? 10.680 0.836 -26.540 1.00 88.88 95 ALA A CA 1
ATOM 750 C C . ALA A 1 95 ? 11.202 -0.342 -27.390 1.00 88.88 95 ALA A C 1
ATOM 752 O O . ALA A 1 95 ? 12.250 -0.217 -28.021 1.00 88.88 95 ALA A O 1
ATOM 753 N N . GLY A 1 96 ? 10.489 -1.474 -27.423 1.00 89.81 96 GLY A N 1
ATOM 754 C CA . GLY A 1 96 ? 10.947 -2.704 -28.072 1.00 89.81 96 GLY A CA 1
ATOM 755 C C . GLY A 1 96 ? 12.045 -3.442 -27.297 1.00 89.81 96 GLY A C 1
ATOM 756 O O . GLY A 1 96 ? 12.663 -4.352 -27.853 1.00 89.81 96 GLY A O 1
ATOM 757 N N . ASP A 1 97 ? 12.282 -3.065 -26.039 1.00 89.88 97 ASP A N 1
ATOM 758 C CA . ASP A 1 97 ? 13.185 -3.769 -25.134 1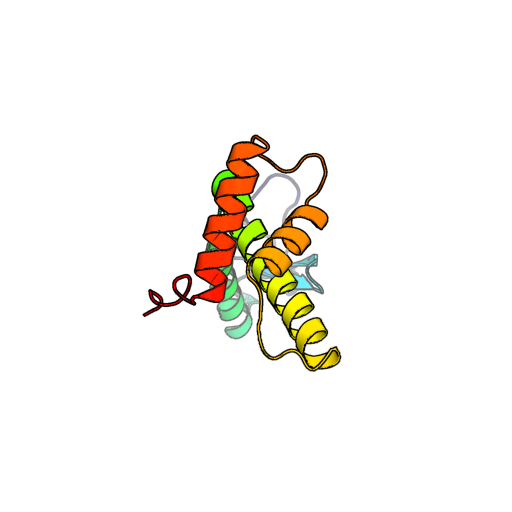.00 89.88 97 ASP A CA 1
ATOM 759 C C . ASP A 1 97 ? 12.469 -4.994 -24.542 1.00 89.88 97 ASP A C 1
ATOM 761 O O . ASP A 1 97 ? 11.273 -4.956 -24.234 1.00 89.88 97 ASP A O 1
ATOM 765 N N . ARG A 1 98 ? 13.198 -6.102 -24.424 1.00 78.44 98 ARG A N 1
ATOM 766 C CA . ARG A 1 98 ? 12.699 -7.357 -23.848 1.00 78.44 98 ARG A CA 1
ATOM 767 C C . ARG A 1 98 ? 13.167 -7.566 -22.413 1.00 78.44 98 ARG A C 1
ATOM 769 O O . ARG A 1 98 ? 12.625 -8.444 -21.746 1.00 78.44 98 ARG A O 1
ATOM 776 N N . ASP A 1 99 ? 14.108 -6.751 -21.941 1.00 83.69 99 ASP A N 1
ATOM 777 C CA . ASP A 1 99 ? 14.739 -6.941 -20.644 1.00 83.69 99 ASP A CA 1
ATOM 778 C C . ASP A 1 99 ? 14.230 -5.914 -19.628 1.00 83.69 99 ASP A C 1
ATOM 780 O O . ASP A 1 99 ? 14.408 -4.703 -19.770 1.00 83.69 99 ASP A O 1
ATOM 784 N N . LEU A 1 100 ? 13.616 -6.407 -18.549 1.00 82.56 100 LEU A N 1
ATOM 785 C CA . LEU A 1 100 ? 13.255 -5.586 -17.397 1.00 82.56 100 LEU A CA 1
ATOM 786 C C . LEU A 1 100 ? 14.464 -5.461 -16.463 1.00 82.56 100 LEU A C 1
ATOM 788 O O . LEU A 1 100 ? 14.883 -6.433 -15.832 1.00 82.56 100 LEU A O 1
ATOM 792 N N . ARG A 1 101 ? 15.031 -4.258 -16.347 1.00 88.69 101 ARG A N 1
ATOM 793 C CA . ARG A 1 101 ? 16.197 -4.024 -15.485 1.00 88.69 101 ARG A CA 1
ATOM 794 C C . ARG A 1 101 ? 15.760 -3.678 -14.068 1.00 88.69 101 ARG A C 1
ATOM 796 O O . ARG A 1 101 ? 14.963 -2.766 -13.857 1.00 88.69 101 ARG A O 1
ATOM 803 N N . HIS A 1 102 ? 16.356 -4.358 -13.093 1.00 90.12 102 HIS A N 1
ATOM 804 C CA . HIS A 1 102 ? 16.082 -4.134 -11.671 1.00 90.12 102 HIS A CA 1
ATOM 805 C C . HIS A 1 102 ? 16.368 -2.681 -11.262 1.00 90.12 102 HIS A C 1
ATOM 807 O O . HIS A 1 102 ? 15.569 -2.064 -10.559 1.00 90.12 102 HIS A O 1
ATOM 813 N N . ASP A 1 103 ? 17.462 -2.104 -11.766 1.00 92.50 103 ASP A N 1
ATOM 814 C CA . ASP A 1 103 ? 17.853 -0.722 -11.469 1.00 92.50 103 ASP A CA 1
ATOM 815 C C . ASP A 1 103 ? 16.822 0.309 -11.944 1.00 92.50 103 ASP A C 1
ATOM 817 O O . ASP A 1 103 ? 16.640 1.344 -11.299 1.00 92.50 103 ASP A O 1
ATOM 821 N N . ASP A 1 104 ? 16.110 0.022 -13.036 1.00 92.75 104 ASP A N 1
ATOM 822 C CA . ASP A 1 104 ? 15.088 0.925 -13.557 1.00 92.75 104 ASP A CA 1
ATOM 823 C C . ASP A 1 104 ? 13.853 0.946 -12.655 1.00 92.75 104 ASP A C 1
ATOM 825 O O . ASP A 1 104 ? 13.283 2.013 -12.415 1.00 92.75 104 ASP A O 1
ATOM 829 N N . VAL A 1 105 ? 13.491 -0.210 -12.092 1.00 92.38 105 VAL A N 1
ATOM 830 C CA . VAL A 1 105 ? 12.416 -0.334 -11.100 1.00 92.38 105 VAL A CA 1
ATOM 831 C C . VAL A 1 105 ? 12.821 0.326 -9.782 1.00 92.38 105 VAL A C 1
ATOM 833 O O . VAL A 1 105 ? 12.061 1.128 -9.249 1.00 92.38 105 VAL A O 1
ATOM 836 N N . ILE A 1 106 ? 14.037 0.071 -9.284 1.00 93.62 106 ILE A N 1
ATOM 837 C CA . ILE A 1 106 ? 14.554 0.693 -8.051 1.00 93.62 106 ILE A CA 1
ATOM 838 C C . ILE A 1 106 ? 14.535 2.219 -8.159 1.00 93.62 106 ILE A C 1
ATOM 840 O O . ILE A 1 106 ? 14.106 2.904 -7.229 1.00 93.62 106 ILE A O 1
ATOM 844 N N . ARG A 1 107 ? 15.005 2.761 -9.287 1.00 94.06 107 ARG A N 1
ATOM 845 C CA . ARG A 1 107 ? 15.004 4.202 -9.547 1.00 94.06 107 ARG A CA 1
ATOM 846 C C . ARG A 1 107 ? 13.586 4.767 -9.534 1.00 94.06 107 ARG A C 1
ATOM 848 O O . ARG A 1 107 ? 13.338 5.729 -8.819 1.00 94.06 107 ARG A O 1
ATOM 855 N N . GLU A 1 108 ? 12.654 4.133 -10.242 1.00 94.75 108 GLU A N 1
ATOM 856 C CA . GLU A 1 108 ? 11.252 4.561 -10.271 1.00 94.75 108 GLU A CA 1
ATOM 857 C C . GLU A 1 108 ? 10.603 4.537 -8.874 1.00 94.75 108 GLU A C 1
ATOM 859 O O . GLU A 1 108 ? 9.906 5.483 -8.506 1.00 94.75 108 GLU A O 1
ATOM 864 N N . VAL A 1 109 ? 10.876 3.511 -8.056 1.00 94.25 109 VAL A N 1
ATOM 865 C CA . VAL A 1 109 ? 10.384 3.457 -6.668 1.00 94.25 109 VAL A CA 1
ATOM 866 C C . VAL A 1 109 ? 10.927 4.631 -5.857 1.00 94.25 109 VAL A C 1
ATOM 868 O O . VAL A 1 109 ? 10.148 5.325 -5.204 1.00 94.25 109 VAL A O 1
ATOM 871 N N . LYS A 1 110 ? 12.243 4.877 -5.909 1.00 93.12 110 LYS A N 1
ATOM 872 C CA . LYS A 1 110 ? 12.900 5.969 -5.171 1.00 93.12 110 LYS A CA 1
ATOM 873 C C . LYS A 1 110 ? 12.362 7.339 -5.564 1.00 93.12 110 LYS A C 1
ATOM 875 O O . LYS A 1 110 ? 12.065 8.139 -4.679 1.00 93.12 110 LYS A O 1
ATOM 880 N N . ASP A 1 111 ? 12.209 7.579 -6.863 1.00 92.94 111 ASP A N 1
ATOM 881 C CA . ASP A 1 111 ? 11.692 8.839 -7.402 1.00 92.94 111 ASP A CA 1
ATOM 882 C C . ASP A 1 111 ? 10.236 9.086 -6.960 1.00 92.94 111 ASP A C 1
ATOM 884 O O . ASP A 1 111 ? 9.810 10.232 -6.808 1.00 92.94 111 ASP A O 1
ATOM 888 N N . GLY A 1 112 ? 9.478 8.015 -6.696 1.00 90.19 112 GLY A N 1
ATOM 889 C CA . GLY A 1 112 ? 8.105 8.067 -6.196 1.00 90.19 112 GLY A CA 1
ATOM 890 C C . GLY A 1 112 ? 7.954 8.194 -4.673 1.00 90.19 112 GLY A C 1
ATOM 891 O O . GLY A 1 112 ? 6.820 8.340 -4.193 1.00 90.19 112 GLY A O 1
ATOM 892 N N . LEU A 1 113 ? 9.037 8.118 -3.888 1.00 89.50 113 LEU A N 1
ATOM 893 C CA . LEU A 1 113 ? 8.956 8.210 -2.427 1.00 89.50 113 LEU A CA 1
ATOM 894 C C . LEU A 1 113 ? 8.775 9.660 -1.947 1.00 89.50 113 LEU A C 1
ATOM 896 O O . LEU A 1 113 ? 9.435 10.577 -2.436 1.00 89.50 113 LEU A O 1
ATOM 900 N N . PRO A 1 114 ? 7.929 9.904 -0.929 1.00 87.69 114 PRO A N 1
ATOM 901 C CA . PRO A 1 114 ? 7.806 11.229 -0.338 1.00 87.69 114 PRO A CA 1
ATOM 902 C C . PRO A 1 114 ? 9.089 11.617 0.413 1.00 87.69 114 PRO A C 1
ATOM 904 O O . PRO A 1 114 ? 9.771 10.782 1.007 1.00 87.69 114 PRO A O 1
ATOM 907 N N . ALA A 1 115 ? 9.377 12.919 0.483 1.00 83.44 115 ALA A N 1
ATOM 908 C CA . ALA A 1 115 ? 10.590 13.442 1.125 1.00 83.44 115 ALA A CA 1
ATOM 909 C C . ALA A 1 115 ? 10.764 13.004 2.596 1.00 83.44 115 ALA A C 1
ATOM 911 O O . ALA A 1 115 ? 11.887 12.889 3.084 1.00 83.44 115 ALA A O 1
ATOM 912 N N . ARG A 1 116 ? 9.655 12.742 3.299 1.00 85.19 116 ARG A N 1
ATOM 913 C CA . ARG A 1 116 ? 9.623 12.278 4.696 1.00 85.19 116 ARG A CA 1
ATOM 914 C C . ARG A 1 116 ? 9.239 10.802 4.818 1.00 85.19 116 ARG A C 1
ATOM 916 O O . ARG A 1 116 ? 8.509 10.436 5.732 1.00 85.19 116 ARG A O 1
ATOM 923 N N . TYR A 1 117 ? 9.679 9.967 3.880 1.00 85.00 117 TYR A N 1
ATOM 924 C CA . TYR A 1 117 ? 9.475 8.528 4.007 1.00 85.00 117 TYR A CA 1
ATOM 925 C C . TYR A 1 117 ? 10.242 7.975 5.223 1.00 85.00 117 TYR A C 1
ATOM 927 O O . TYR A 1 117 ? 11.390 8.392 5.418 1.00 85.00 117 TYR A O 1
ATOM 935 N N . PRO A 1 118 ? 9.649 7.074 6.028 1.00 85.12 118 PRO A N 1
ATOM 936 C CA . PRO A 1 118 ? 10.290 6.549 7.233 1.00 85.12 118 PRO A CA 1
ATOM 937 C C . PRO A 1 118 ? 11.645 5.874 6.970 1.00 85.12 118 PRO A C 1
ATOM 939 O O . PRO A 1 118 ? 11.867 5.275 5.917 1.00 85.12 118 PRO A O 1
ATOM 942 N N . GLY A 1 119 ? 12.543 5.950 7.957 1.00 80.75 119 GLY A N 1
ATOM 943 C CA . GLY A 1 119 ? 13.878 5.341 7.920 1.00 80.75 119 GLY A CA 1
ATOM 944 C C . GLY A 1 119 ? 15.001 6.252 7.403 1.00 80.75 119 GLY A C 1
ATOM 945 O O . GLY A 1 119 ? 14.791 7.292 6.770 1.00 80.75 119 GLY A O 1
ATOM 946 N N . THR A 1 120 ? 16.249 5.864 7.680 1.00 82.00 120 THR A N 1
ATOM 947 C CA . THR A 1 120 ? 17.422 6.561 7.120 1.00 82.00 120 THR A CA 1
ATOM 948 C C . THR A 1 120 ? 17.530 6.328 5.611 1.00 82.00 120 THR A C 1
ATOM 950 O O . THR A 1 120 ? 16.891 5.432 5.065 1.00 82.00 120 THR A O 1
ATOM 953 N N . ILE A 1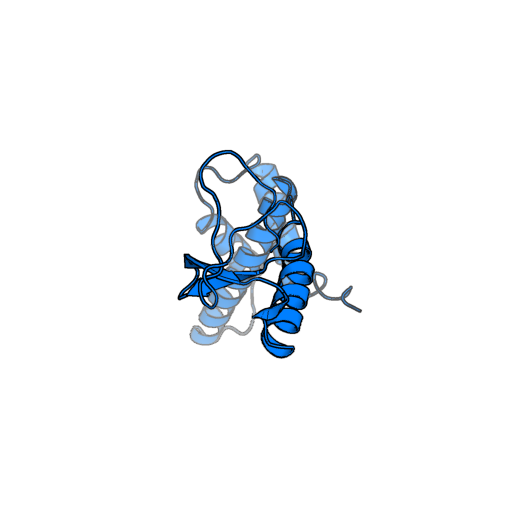 121 ? 18.313 7.150 4.903 1.00 79.56 121 ILE A N 1
ATOM 954 C CA . ILE A 1 121 ? 18.514 6.983 3.451 1.00 79.56 121 ILE A CA 1
ATOM 955 C C . ILE A 1 121 ? 19.086 5.592 3.147 1.00 79.56 121 ILE A C 1
ATOM 957 O O . ILE A 1 121 ? 18.545 4.893 2.302 1.00 79.56 121 ILE A O 1
ATOM 961 N N . THR A 1 122 ? 20.110 5.162 3.888 1.00 81.81 122 THR A N 1
ATOM 962 C CA . THR A 1 122 ? 20.745 3.850 3.700 1.00 81.81 122 THR A CA 1
ATOM 963 C C . THR A 1 122 ? 19.772 2.699 3.953 1.00 81.81 122 THR A C 1
ATOM 965 O O . THR A 1 122 ? 19.641 1.818 3.113 1.00 81.81 122 THR A O 1
ATOM 968 N N . GLN A 1 123 ? 19.018 2.741 5.059 1.00 82.31 123 GLN A N 1
ATOM 969 C CA . GLN A 1 123 ? 18.024 1.704 5.366 1.00 82.31 123 GLN A CA 1
ATOM 970 C C . GLN A 1 123 ? 16.923 1.622 4.304 1.00 82.31 123 GLN A C 1
ATOM 972 O O . GLN A 1 123 ? 16.503 0.526 3.942 1.00 82.31 123 GLN A O 1
ATOM 977 N N . ARG A 1 124 ? 16.464 2.772 3.789 1.00 84.44 124 ARG A N 1
ATOM 978 C CA . ARG A 1 124 ? 15.469 2.820 2.710 1.00 84.44 124 ARG A CA 1
ATOM 979 C C . ARG A 1 124 ? 16.012 2.205 1.428 1.00 84.44 124 ARG A C 1
ATOM 981 O O . ARG A 1 124 ? 15.321 1.406 0.811 1.00 84.44 124 ARG A O 1
ATOM 988 N N . ASP A 1 125 ? 17.239 2.544 1.054 1.00 87.94 125 ASP A N 1
ATOM 989 C CA . ASP A 1 125 ? 17.894 2.007 -0.139 1.00 87.94 125 ASP A CA 1
ATOM 990 C C . ASP A 1 125 ? 18.005 0.480 -0.101 1.00 87.94 125 ASP A C 1
ATOM 992 O O . ASP A 1 125 ? 17.634 -0.191 -1.067 1.00 87.94 125 ASP A O 1
ATOM 996 N N . ASP A 1 126 ? 18.464 -0.062 1.027 1.00 88.56 126 ASP A N 1
ATOM 997 C CA . ASP A 1 126 ? 18.622 -1.503 1.213 1.00 88.56 126 ASP A CA 1
ATOM 998 C C . ASP A 1 126 ? 17.264 -2.222 1.212 1.00 88.56 126 ASP A C 1
ATOM 1000 O O . ASP A 1 126 ? 17.109 -3.260 0.564 1.00 88.56 126 ASP A O 1
ATOM 1004 N N . MET A 1 127 ? 16.248 -1.644 1.866 1.00 86.88 127 MET A N 1
ATOM 1005 C CA . MET A 1 127 ? 14.888 -2.192 1.860 1.00 86.88 127 MET A CA 1
ATOM 1006 C C . MET A 1 127 ? 14.259 -2.190 0.467 1.00 86.88 127 MET A C 1
ATOM 1008 O O . MET A 1 127 ? 13.685 -3.201 0.069 1.00 86.88 127 MET A O 1
ATOM 1012 N N . ILE A 1 128 ? 14.376 -1.090 -0.284 1.00 92.06 128 ILE A N 1
ATOM 1013 C CA . ILE A 1 128 ? 13.841 -0.992 -1.651 1.00 92.06 128 ILE A CA 1
ATOM 1014 C C . ILE A 1 128 ? 14.488 -2.052 -2.537 1.00 92.06 128 ILE A C 1
ATOM 1016 O O . ILE A 1 128 ? 13.782 -2.762 -3.244 1.00 92.06 128 ILE A O 1
ATOM 1020 N N . ARG A 1 129 ? 15.818 -2.197 -2.481 1.00 93.38 129 ARG A N 1
ATOM 1021 C CA . ARG A 1 129 ? 16.536 -3.203 -3.277 1.00 93.38 129 ARG A CA 1
ATOM 1022 C C . ARG A 1 129 ? 16.059 -4.615 -2.979 1.00 93.38 129 ARG A C 1
ATOM 1024 O O . ARG A 1 129 ? 15.812 -5.370 -3.917 1.00 93.38 129 ARG A O 1
ATOM 1031 N N . ARG A 1 130 ? 15.912 -4.953 -1.696 1.00 91.94 130 ARG A N 1
ATOM 1032 C CA . ARG A 1 130 ? 15.425 -6.272 -1.292 1.00 91.94 130 ARG A CA 1
ATOM 1033 C C . ARG A 1 130 ? 14.006 -6.512 -1.804 1.00 91.94 130 ARG A C 1
ATOM 1035 O O . ARG A 1 130 ? 13.800 -7.448 -2.556 1.00 91.94 130 ARG A O 1
ATOM 1042 N N . ILE A 1 131 ? 13.072 -5.606 -1.509 1.00 90.88 131 ILE A N 1
ATOM 1043 C CA . ILE A 1 131 ? 11.662 -5.756 -1.905 1.00 90.88 131 ILE A CA 1
ATOM 1044 C C . ILE A 1 131 ? 11.501 -5.806 -3.427 1.00 90.88 131 ILE A C 1
ATOM 1046 O O . ILE A 1 131 ? 10.725 -6.609 -3.925 1.00 90.88 131 ILE A O 1
ATOM 1050 N N . VAL A 1 132 ? 12.221 -4.972 -4.184 1.00 92.19 132 VAL A N 1
ATOM 1051 C CA . VAL A 1 132 ? 12.178 -5.036 -5.655 1.00 92.19 132 VAL A CA 1
ATOM 1052 C C . VAL A 1 132 ? 12.684 -6.386 -6.154 1.00 92.19 132 VAL A C 1
ATOM 1054 O O . VAL A 1 132 ? 12.091 -6.939 -7.072 1.00 92.19 132 VAL A O 1
ATOM 1057 N N . THR A 1 133 ? 13.748 -6.922 -5.552 1.00 92.56 133 THR A N 1
ATOM 1058 C CA . THR A 1 133 ? 14.260 -8.251 -5.911 1.00 92.56 133 THR A CA 1
ATOM 1059 C C . THR A 1 133 ? 13.200 -9.318 -5.650 1.00 92.56 133 THR A C 1
ATOM 1061 O O . THR A 1 133 ? 12.851 -10.031 -6.581 1.00 92.56 133 THR A O 1
ATOM 1064 N N . ASP A 1 134 ? 12.621 -9.340 -4.446 1.00 89.62 134 ASP A N 1
ATOM 1065 C CA . ASP A 1 134 ? 11.609 -10.325 -4.036 1.00 89.62 134 ASP A CA 1
ATOM 1066 C C . ASP A 1 134 ? 10.334 -10.256 -4.910 1.00 89.62 134 ASP A C 1
ATOM 1068 O O . ASP A 1 134 ? 9.728 -11.274 -5.240 1.00 89.62 134 ASP A O 1
ATOM 1072 N N . VAL A 1 135 ? 9.916 -9.047 -5.313 1.00 88.75 135 VAL A N 1
ATOM 1073 C CA . VAL A 1 135 ? 8.760 -8.840 -6.206 1.00 88.75 135 VAL A CA 1
ATOM 1074 C C . VAL A 1 135 ? 9.049 -9.334 -7.624 1.00 88.75 135 VAL A C 1
ATOM 1076 O O . VAL A 1 135 ? 8.166 -9.901 -8.265 1.00 88.75 135 VAL A O 1
ATOM 1079 N N . LEU A 1 136 ? 10.259 -9.104 -8.141 1.00 87.56 136 LEU A N 1
ATOM 1080 C CA . LEU A 1 136 ? 10.622 -9.486 -9.509 1.00 87.56 136 LEU A CA 1
ATOM 1081 C C . LEU A 1 136 ? 10.977 -10.968 -9.643 1.00 87.56 136 LEU A C 1
ATOM 1083 O O . LEU A 1 136 ? 10.745 -11.536 -10.710 1.00 87.56 136 LEU A O 1
ATOM 1087 N N . SER A 1 137 ? 11.529 -11.587 -8.597 1.00 88.44 137 SER A N 1
ATOM 1088 C CA . SER A 1 137 ? 11.755 -13.034 -8.561 1.00 88.44 137 SER A CA 1
ATOM 1089 C C . SER A 1 137 ? 10.455 -13.812 -8.377 1.00 88.44 137 SER A C 1
ATOM 1091 O O . SER A 1 137 ? 10.352 -14.933 -8.864 1.00 88.44 137 SER A O 1
ATOM 1093 N N . GLY A 1 138 ? 9.450 -13.202 -7.740 1.00 82.50 138 GLY A N 1
ATOM 1094 C CA . GLY A 1 138 ? 8.197 -13.860 -7.378 1.00 82.50 138 GLY A CA 1
ATOM 1095 C C . GLY A 1 138 ? 8.244 -14.534 -6.005 1.00 82.50 138 GLY A C 1
ATOM 1096 O O . GLY A 1 138 ? 7.191 -14.942 -5.517 1.00 82.50 138 GLY A O 1
ATOM 1097 N N . ASP A 1 139 ? 9.412 -14.556 -5.349 1.00 83.38 139 ASP A N 1
ATOM 1098 C CA . ASP A 1 139 ? 9.646 -15.180 -4.036 1.00 83.38 139 ASP A CA 1
ATOM 1099 C C . ASP A 1 139 ? 8.691 -14.645 -2.960 1.00 83.38 139 ASP A C 1
ATOM 1101 O O . ASP A 1 139 ? 8.354 -15.341 -2.005 1.00 83.38 139 ASP A O 1
ATOM 1105 N N . LEU A 1 140 ? 8.201 -13.411 -3.126 1.00 75.00 140 LEU A N 1
ATOM 1106 C CA . LEU A 1 140 ? 7.257 -12.787 -2.200 1.00 75.00 140 LEU A CA 1
ATOM 1107 C C . LEU A 1 140 ? 5.888 -13.500 -2.129 1.00 75.00 140 LEU A C 1
ATOM 1109 O O . LEU A 1 140 ? 5.136 -13.266 -1.182 1.00 75.00 140 LEU A O 1
ATOM 1113 N N . TYR A 1 141 ? 5.557 -14.355 -3.103 1.00 73.31 141 TYR A N 1
ATOM 1114 C CA . TYR A 1 141 ? 4.257 -15.033 -3.204 1.00 73.31 141 TYR A CA 1
ATOM 1115 C C . TYR A 1 141 ? 4.350 -16.565 -3.200 1.00 73.31 141 TYR A C 1
ATOM 1117 O O . TYR A 1 141 ? 3.309 -17.221 -3.203 1.00 73.31 141 TYR A O 1
ATOM 1125 N N . GLU A 1 142 ? 5.553 -17.149 -3.182 1.00 66.94 142 GLU A N 1
ATOM 1126 C CA . GLU A 1 142 ? 5.731 -18.609 -3.275 1.00 66.94 142 GLU A CA 1
ATOM 1127 C C . GLU A 1 142 ? 5.319 -19.371 -1.997 1.00 66.94 142 GLU A C 1
ATOM 1129 O O . GLU A 1 142 ? 5.101 -20.580 -2.049 1.00 66.94 142 GLU A O 1
ATOM 1134 N N . ASP A 1 143 ? 5.100 -18.670 -0.878 1.00 54.47 143 ASP A N 1
ATOM 1135 C CA . ASP A 1 143 ? 4.658 -19.243 0.406 1.00 54.47 143 ASP A CA 1
ATOM 1136 C C . ASP A 1 143 ? 3.129 -19.188 0.641 1.00 54.47 143 ASP A C 1
ATOM 1138 O O . ASP A 1 143 ? 2.664 -19.420 1.761 1.00 54.47 143 ASP A O 1
ATOM 1142 N N . ALA A 1 144 ? 2.315 -18.868 -0.373 1.00 45.00 144 ALA A N 1
ATOM 1143 C CA . ALA A 1 144 ? 0.854 -18.891 -0.245 1.00 45.00 144 ALA A CA 1
ATOM 1144 C C . ALA A 1 144 ? 0.297 -20.322 -0.480 1.00 45.00 144 ALA A C 1
ATOM 1146 O O . ALA A 1 144 ? 0.374 -20.805 -1.611 1.00 45.00 144 ALA A O 1
ATOM 1147 N N . PRO A 1 145 ? -0.241 -21.013 0.552 1.00 45.03 145 PRO A N 1
ATOM 1148 C CA . PRO A 1 145 ? -0.814 -22.359 0.425 1.00 45.03 145 PRO A CA 1
ATOM 1149 C C . PRO A 1 145 ? -2.134 -22.410 -0.358 1.00 45.03 145 PRO A C 1
ATOM 1151 O O . PRO A 1 145 ? -2.885 -21.406 -0.348 1.00 45.03 145 PRO A O 1
#

pLDDT: mean 80.22, std 13.42, range [44.91, 94.75]

Foldseek 3Di:
DFDDDDDDDQFAAPPPRDTDPPDAGKDFDDDPNDTPGIHGPVRDDPVNVVVRVVVVVVVVVVPPDPDDLVNVLLVVLLVLLVVLQVVQVVVCVVVVHPDRDLVSSLVSSVVPDDPCRDDDPVVVSVSSSVSNVCNVVVVVPPPDD

Organism: NCBI:txid1930061

Secondary structure (DSSP, 8-state):
-BPP--SS---BBTTT-PBP-S-S-PEEEEETTEEEEEE-GGG--HHHHHHHHHHHHHHHHHT-----HHHHHHHHHHHHHHHHHHHHHHHHHHHT-----HHHHHHHHHHTS-TT-SS-HHHHHHHHHHHHHHHHHSGGGTT--